Protein AF-A0A7S0J5H9-F1 (afdb_monomer_lite)

Radius of gyration: 13.8 Å; chains: 1; bounding box: 32×31×34 Å

Foldseek 3Di:
DVVQQVVQLCLLQQPCVVDDGRPQVVQVPDDWDWDDDPNWIFTDGPQWTWFWWFADPDDGDTFIKIWHDDQAQWIWIHGNVLSDIDIDHDGNVDPPPVVVQVVVQVVQCVSHPGTDDGINHD

Sequence (122 aa):
ARALARFYAAVGSADGRLGVGSVSEHVGQRQTTRGVLHEQTADWSVGLQVGTIKERGGRARTMAALGHRGAGGIVGFTVPAANLSVAITGSRLSSKVVVARRLLELVLTSFDDGMHLPEGIL

Organism: NCBI:txid127549

pLDDT: mean 78.53, std 9.56, range [53.28, 91.19]

InterPro domains:
  IPR012338 Beta-lactamase/transpeptidase-like [G3DSA:3.40.710.10] (1-111)

Structure (mmCIF, N/CA/C/O backbone):
data_AF-A0A7S0J5H9-F1
#
_entry.id   AF-A0A7S0J5H9-F1
#
loop_
_atom_site.group_PDB
_atom_site.id
_atom_site.type_symbol
_atom_site.label_atom_id
_atom_site.label_alt_id
_atom_site.label_comp_id
_atom_site.label_asym_id
_atom_site.label_entity_id
_atom_site.label_seq_id
_atom_site.pdbx_PDB_ins_code
_atom_site.Cartn_x
_atom_site.Cartn_y
_atom_site.Cartn_z
_atom_site.occupancy
_atom_site.B_iso_or_equiv
_atom_site.auth_seq_id
_atom_site.auth_comp_id
_atom_site.auth_asym_id
_atom_site.auth_atom_id
_atom_site.pdbx_PDB_model_num
ATOM 1 N N . ALA A 1 1 ? 1.722 -7.821 -12.706 1.00 67.75 1 ALA A N 1
ATOM 2 C CA . ALA A 1 1 ? 0.422 -7.142 -12.508 1.00 67.75 1 ALA A CA 1
ATOM 3 C C . ALA A 1 1 ? -0.588 -8.021 -11.770 1.00 67.75 1 ALA A C 1
ATOM 5 O O . ALA A 1 1 ? -0.822 -7.780 -10.596 1.00 67.75 1 ALA A O 1
ATOM 6 N N . ARG A 1 2 ? -1.133 -9.081 -12.392 1.00 78.75 2 ARG A N 1
ATOM 7 C CA . ARG A 1 2 ? -2.209 -9.904 -11.795 1.00 78.75 2 ARG A CA 1
ATOM 8 C C . ARG A 1 2 ? -1.851 -10.552 -10.446 1.00 78.75 2 ARG A C 1
ATOM 10 O O . ARG A 1 2 ? -2.665 -10.509 -9.534 1.00 78.75 2 ARG A O 1
ATOM 17 N N . ALA A 1 3 ? -0.650 -11.121 -10.307 1.00 82.69 3 ALA A N 1
ATOM 18 C CA . ALA A 1 3 ? -0.204 -11.717 -9.040 1.00 82.69 3 ALA A CA 1
ATOM 19 C C . ALA A 1 3 ? -0.120 -10.681 -7.908 1.00 82.69 3 ALA A C 1
ATOM 21 O O . ALA A 1 3 ? -0.569 -10.941 -6.799 1.00 82.69 3 ALA A O 1
ATOM 22 N N . LEU A 1 4 ? 0.370 -9.479 -8.220 1.00 81.81 4 LEU A N 1
ATOM 23 C CA . LEU A 1 4 ? 0.456 -8.391 -7.256 1.00 81.81 4 LEU A CA 1
ATOM 24 C C . LEU A 1 4 ? -0.921 -7.909 -6.801 1.00 81.81 4 LEU A C 1
ATOM 26 O O . LEU A 1 4 ? -1.153 -7.768 -5.607 1.00 81.81 4 LEU A O 1
ATOM 30 N N . ALA A 1 5 ? -1.824 -7.658 -7.750 1.00 81.25 5 ALA A N 1
ATOM 31 C CA . ALA A 1 5 ? -3.177 -7.222 -7.430 1.00 81.25 5 ALA A CA 1
ATOM 32 C C . ALA A 1 5 ? -3.885 -8.248 -6.533 1.00 81.25 5 ALA A C 1
ATOM 34 O O . ALA A 1 5 ? -4.519 -7.871 -5.557 1.00 81.25 5 ALA A O 1
ATOM 35 N N . ARG A 1 6 ? -3.706 -9.548 -6.814 1.00 83.88 6 ARG A N 1
ATOM 36 C CA . ARG A 1 6 ? -4.221 -10.635 -5.968 1.00 83.88 6 ARG A CA 1
ATOM 37 C C . ARG A 1 6 ? -3.605 -10.641 -4.574 1.00 83.88 6 ARG A C 1
ATOM 39 O O . ARG A 1 6 ? -4.339 -10.817 -3.614 1.00 83.88 6 ARG A O 1
ATOM 46 N N . PHE A 1 7 ? -2.292 -10.447 -4.470 1.00 84.31 7 PHE A N 1
ATOM 47 C CA . PHE A 1 7 ? -1.616 -10.368 -3.178 1.00 84.31 7 PHE A CA 1
ATOM 48 C C . PHE A 1 7 ? -2.175 -9.214 -2.337 1.00 84.31 7 PHE A C 1
ATOM 50 O O . PHE A 1 7 ? -2.625 -9.445 -1.223 1.00 84.31 7 PHE A O 1
ATOM 57 N N . TYR A 1 8 ? -2.236 -7.998 -2.887 1.00 82.94 8 TYR A N 1
ATOM 58 C CA . TYR A 1 8 ? -2.740 -6.838 -2.148 1.00 82.94 8 TYR A CA 1
ATOM 59 C C . TYR A 1 8 ? -4.228 -6.934 -1.822 1.00 82.94 8 TYR A C 1
ATOM 61 O O . TYR A 1 8 ? -4.600 -6.610 -0.701 1.00 82.94 8 TYR A O 1
ATOM 69 N N . ALA A 1 9 ? -5.055 -7.443 -2.740 1.00 81.06 9 ALA A N 1
ATOM 70 C CA . ALA A 1 9 ? -6.461 -7.720 -2.458 1.00 81.06 9 ALA A CA 1
ATOM 71 C C . ALA A 1 9 ? -6.623 -8.713 -1.297 1.00 81.06 9 ALA A C 1
ATOM 73 O O . ALA A 1 9 ? -7.430 -8.473 -0.408 1.00 81.06 9 ALA A O 1
ATOM 74 N N . ALA A 1 10 ? -5.823 -9.782 -1.271 1.00 80.69 10 ALA A N 1
ATOM 75 C CA . ALA A 1 10 ? -5.855 -10.764 -0.194 1.00 80.69 10 ALA A CA 1
ATOM 76 C C . ALA A 1 10 ? -5.389 -10.172 1.151 1.00 80.69 10 ALA A C 1
ATOM 78 O O . ALA A 1 10 ? -5.962 -10.492 2.191 1.00 80.69 10 ALA A O 1
ATOM 79 N N . VAL A 1 11 ? -4.385 -9.281 1.146 1.00 80.31 11 VAL A N 1
ATOM 80 C CA . VAL A 1 11 ? -3.937 -8.579 2.362 1.00 80.31 11 VAL A CA 1
ATOM 81 C C . VAL A 1 11 ? -5.028 -7.636 2.874 1.00 80.31 11 VAL A C 1
ATOM 83 O O . VAL A 1 11 ? -5.324 -7.650 4.066 1.00 80.31 11 VAL A O 1
ATOM 86 N N . GLY A 1 12 ? -5.643 -6.843 1.992 1.00 77.56 12 GLY A N 1
ATOM 87 C CA . GLY A 1 12 ? -6.699 -5.902 2.368 1.00 77.56 12 GLY A CA 1
ATOM 88 C C . GLY A 1 12 ? -7.982 -6.575 2.842 1.00 77.56 12 GLY A C 1
ATOM 89 O O . GLY A 1 12 ? -8.622 -6.059 3.748 1.00 77.56 12 GLY A O 1
ATOM 90 N N . SER A 1 13 ? -8.329 -7.739 2.286 1.00 76.31 13 SER A N 1
ATOM 91 C CA . SER A 1 13 ? -9.513 -8.505 2.690 1.00 76.31 13 SER A CA 1
ATOM 92 C C . SER A 1 13 ? -9.283 -9.424 3.893 1.00 76.31 13 SER A C 1
ATOM 94 O O . SER A 1 13 ? -10.175 -10.206 4.217 1.00 76.31 13 SER A O 1
ATOM 96 N N . ALA A 1 14 ? -8.087 -9.405 4.498 1.00 71.69 14 ALA A N 1
ATOM 97 C CA . ALA A 1 14 ? -7.670 -10.363 5.525 1.00 71.69 14 ALA A CA 1
ATOM 98 C C . ALA A 1 14 ? -7.932 -11.833 5.118 1.00 71.69 14 ALA A C 1
ATOM 100 O O . ALA A 1 14 ? -8.400 -12.643 5.917 1.00 71.69 14 ALA A O 1
ATOM 101 N N . ASP A 1 15 ? -7.662 -12.175 3.853 1.00 66.94 15 ASP A N 1
ATOM 102 C CA . ASP A 1 15 ? -7.928 -13.509 3.307 1.00 66.94 15 ASP A CA 1
ATOM 103 C C . ASP A 1 15 ? -7.114 -14.581 4.050 1.00 66.94 15 ASP A C 1
ATOM 105 O O . ASP A 1 15 ? -5.880 -14.560 4.042 1.00 66.94 15 ASP A O 1
ATOM 109 N N . GLY A 1 16 ? -7.803 -15.561 4.643 1.00 59.88 16 GLY A N 1
ATOM 110 C CA . GLY A 1 16 ? -7.184 -16.656 5.398 1.00 59.88 16 GLY A CA 1
ATOM 111 C C . GLY A 1 16 ? -6.258 -17.558 4.572 1.00 59.88 16 GLY A C 1
ATOM 112 O O . GLY A 1 16 ? -5.478 -18.323 5.135 1.00 59.88 16 GLY A O 1
ATOM 113 N N . ARG A 1 17 ? -6.274 -17.461 3.233 1.00 66.94 17 ARG A N 1
ATOM 114 C CA . ARG A 1 17 ? -5.304 -18.146 2.357 1.00 66.94 17 ARG A CA 1
ATOM 115 C C . ARG A 1 17 ? -3.882 -17.603 2.486 1.00 66.94 17 ARG A C 1
ATOM 117 O O . ARG A 1 17 ? -2.949 -18.270 2.046 1.00 66.94 17 ARG A O 1
ATOM 124 N N . LEU A 1 18 ? -3.702 -16.414 3.062 1.00 63.06 18 LEU A N 1
ATOM 125 C CA . LEU A 1 18 ? -2.380 -15.855 3.353 1.00 63.06 18 LEU A CA 1
ATOM 126 C C . LEU A 1 18 ? -1.756 -16.413 4.644 1.00 63.06 18 LEU A C 1
ATOM 128 O O . LEU A 1 18 ? -0.600 -16.103 4.930 1.00 63.06 18 LEU A O 1
ATOM 132 N N . GLY A 1 19 ? -2.480 -17.256 5.386 1.00 59.38 19 GLY A N 1
ATOM 133 C CA . GLY A 1 19 ? -2.028 -17.883 6.626 1.00 59.38 19 GLY A CA 1
ATOM 134 C C . GLY A 1 19 ? -2.978 -17.628 7.796 1.00 59.38 19 GLY A C 1
ATOM 135 O O . GLY A 1 19 ? -4.004 -16.965 7.664 1.00 59.38 19 GLY A O 1
ATOM 136 N N . VAL A 1 20 ? -2.629 -18.184 8.959 1.00 54.34 20 VAL A N 1
ATOM 137 C CA . VAL A 1 20 ? -3.350 -17.937 10.215 1.00 54.34 20 VAL A CA 1
ATOM 138 C C . VAL A 1 20 ? -2.956 -16.551 10.739 1.00 54.34 20 VAL A C 1
ATOM 140 O O . VAL A 1 20 ? -1.778 -16.306 10.993 1.00 54.34 20 VAL A O 1
ATOM 143 N N . GLY A 1 21 ? -3.938 -15.659 10.898 1.00 58.09 21 GLY A N 1
ATOM 144 C CA . GLY A 1 21 ? -3.728 -14.243 11.227 1.00 58.09 21 GLY A CA 1
ATOM 145 C C . GLY A 1 21 ? -3.596 -13.366 9.977 1.00 58.09 21 GLY A C 1
ATOM 146 O O . GLY A 1 21 ? -3.112 -13.809 8.935 1.00 58.09 21 GLY A O 1
ATOM 147 N N . SER A 1 22 ? -4.055 -12.112 10.044 1.00 70.56 22 SER A N 1
ATOM 148 C CA . SER A 1 22 ? -3.939 -11.216 8.883 1.00 70.56 22 SER A CA 1
ATOM 149 C C . SER A 1 22 ? -2.471 -10.828 8.663 1.00 70.56 22 SER A C 1
ATOM 151 O O . SER A 1 22 ? -1.747 -10.564 9.623 1.00 70.56 22 SER A O 1
ATOM 153 N N . VAL A 1 23 ? -2.008 -10.742 7.407 1.00 72.94 23 VAL A N 1
ATOM 154 C CA . VAL A 1 23 ? -0.641 -10.262 7.094 1.00 72.94 23 VAL A CA 1
ATOM 155 C C . VAL A 1 23 ? -0.367 -8.921 7.777 1.00 72.94 23 VAL A C 1
ATOM 157 O O . VAL A 1 23 ? 0.718 -8.699 8.299 1.00 72.94 23 VAL A O 1
ATOM 160 N N . SER A 1 24 ? -1.372 -8.053 7.845 1.00 70.69 24 SER A N 1
ATOM 161 C CA . SER A 1 24 ? -1.314 -6.786 8.566 1.00 70.69 24 SER A CA 1
ATOM 162 C C . SER A 1 24 ? -1.097 -6.903 10.065 1.00 70.69 24 SER A C 1
ATOM 164 O O . SER A 1 24 ? -0.322 -6.132 10.622 1.00 70.69 24 SER A O 1
ATOM 166 N N . GLU A 1 25 ? -1.735 -7.868 10.713 1.00 73.56 25 GLU A N 1
ATOM 167 C CA . GLU A 1 25 ? -1.536 -8.142 12.133 1.00 73.56 25 GLU A CA 1
ATOM 168 C C . GLU A 1 25 ? -0.127 -8.686 12.383 1.00 73.56 25 GLU A C 1
ATOM 170 O O . GLU A 1 25 ? 0.578 -8.195 13.259 1.00 73.56 25 GLU A O 1
ATOM 175 N N . HIS A 1 26 ? 0.339 -9.613 11.543 1.00 74.88 26 HIS A N 1
ATOM 176 C CA . HIS A 1 26 ? 1.678 -10.185 11.678 1.00 74.88 26 HIS A CA 1
ATOM 177 C C . HIS A 1 26 ? 2.791 -9.159 11.404 1.00 74.88 26 HIS A C 1
ATOM 179 O O . HIS A 1 26 ? 3.822 -9.152 12.075 1.00 74.88 26 HIS A O 1
ATOM 185 N N . VAL A 1 27 ? 2.585 -8.266 10.430 1.00 75.25 27 VAL A N 1
ATOM 186 C CA . VAL A 1 27 ? 3.502 -7.158 10.129 1.00 75.25 27 VAL A CA 1
ATOM 187 C C . VAL A 1 27 ? 3.500 -6.124 11.257 1.00 75.25 27 VAL A C 1
ATOM 189 O O . VAL A 1 27 ? 4.573 -5.638 11.610 1.00 75.25 27 VAL A O 1
ATOM 192 N N . GLY A 1 28 ? 2.334 -5.835 11.846 1.00 69.50 28 GLY A N 1
ATOM 193 C CA . GLY A 1 28 ? 2.183 -4.899 12.964 1.00 69.50 28 GLY A CA 1
ATOM 194 C C . GLY A 1 28 ? 2.720 -5.411 14.306 1.00 69.50 28 GLY A C 1
ATOM 195 O O . GLY A 1 28 ? 3.105 -4.605 15.146 1.00 69.50 28 GLY A O 1
ATOM 196 N N . GLN A 1 29 ? 2.779 -6.730 14.511 1.00 73.62 29 GLN A N 1
ATOM 197 C CA . GLN A 1 29 ? 3.347 -7.354 15.717 1.00 73.62 29 GLN A CA 1
ATOM 198 C C . GLN A 1 29 ? 4.876 -7.492 15.673 1.00 73.62 29 GLN A C 1
ATOM 200 O O . GLN A 1 29 ? 5.506 -7.731 16.704 1.00 73.62 29 GLN A O 1
ATOM 205 N N . ARG A 1 30 ? 5.492 -7.378 14.492 1.00 75.12 30 ARG A N 1
ATOM 206 C CA . ARG A 1 30 ? 6.945 -7.498 14.336 1.00 75.12 30 ARG A CA 1
ATOM 207 C C . ARG A 1 30 ? 7.643 -6.161 14.525 1.00 75.12 30 ARG A C 1
ATOM 209 O O . ARG A 1 30 ? 7.117 -5.102 14.201 1.00 75.12 30 ARG A O 1
ATOM 216 N N . GLN A 1 31 ? 8.878 -6.238 15.010 1.00 78.38 31 GLN A N 1
ATOM 217 C CA . GLN A 1 31 ? 9.736 -5.077 15.179 1.00 78.38 31 GLN A CA 1
ATOM 218 C C . GLN A 1 31 ? 10.001 -4.431 13.812 1.00 78.38 31 GLN A C 1
ATOM 220 O O . GLN A 1 31 ? 10.517 -5.074 12.894 1.00 78.38 31 GLN A O 1
ATOM 225 N N . THR A 1 32 ? 9.624 -3.164 13.668 1.00 85.19 32 THR A N 1
ATOM 226 C CA . THR A 1 32 ? 9.917 -2.391 12.464 1.00 85.19 32 THR A CA 1
ATOM 227 C C . THR A 1 32 ? 11.378 -1.967 12.466 1.00 85.19 32 THR A C 1
ATOM 229 O O . THR A 1 32 ? 11.891 -1.472 13.470 1.00 85.19 32 THR A O 1
ATOM 232 N N . THR A 1 33 ? 12.046 -2.127 11.329 1.00 87.81 33 THR A N 1
ATOM 233 C CA . THR A 1 33 ? 13.391 -1.598 11.103 1.00 87.81 33 THR A CA 1
ATOM 234 C C . THR A 1 33 ? 13.278 -0.269 10.376 1.00 87.81 33 THR A C 1
ATOM 236 O O . THR A 1 33 ? 12.677 -0.197 9.305 1.00 87.81 33 THR A O 1
ATOM 239 N N . ARG A 1 34 ? 13.865 0.781 10.943 1.00 89.25 34 ARG A N 1
ATOM 240 C CA . ARG A 1 34 ? 13.906 2.097 10.311 1.00 89.25 34 ARG A CA 1
ATOM 241 C C . ARG A 1 34 ? 15.023 2.152 9.274 1.00 89.25 34 ARG A C 1
ATOM 243 O O . ARG A 1 34 ? 16.157 1.780 9.562 1.00 89.25 34 ARG A O 1
ATOM 250 N N . GLY A 1 35 ? 14.702 2.631 8.080 1.00 86.38 35 GLY A N 1
ATOM 251 C CA . GLY A 1 35 ? 15.636 2.822 6.976 1.00 86.38 35 GLY A CA 1
ATOM 252 C C . GLY A 1 35 ? 15.334 4.096 6.194 1.00 86.38 35 GLY A C 1
ATOM 253 O O . GLY A 1 35 ? 14.526 4.924 6.615 1.00 86.38 35 GLY A O 1
ATOM 254 N N . VAL A 1 36 ? 15.985 4.243 5.041 1.00 82.56 36 VAL A N 1
ATOM 255 C CA . VAL A 1 36 ? 15.795 5.387 4.141 1.00 82.56 36 VAL A CA 1
ATOM 256 C C . VAL A 1 36 ? 15.285 4.903 2.791 1.00 82.56 36 VAL A C 1
ATOM 258 O O . VAL A 1 36 ? 15.798 3.934 2.229 1.00 82.56 36 VAL A O 1
ATOM 261 N N . LEU A 1 37 ? 14.286 5.599 2.260 1.00 78.50 37 LEU A N 1
ATOM 262 C CA . LEU A 1 37 ? 13.740 5.411 0.925 1.00 78.50 37 LEU A CA 1
ATOM 263 C C . LEU A 1 37 ? 13.574 6.788 0.272 1.00 78.50 37 LEU A C 1
ATOM 265 O O . LEU A 1 37 ? 12.796 7.597 0.761 1.00 78.50 37 LEU A O 1
ATOM 269 N N . HIS A 1 38 ? 14.305 7.058 -0.818 1.00 73.00 38 HIS A N 1
ATOM 270 C CA . HIS A 1 38 ? 14.287 8.361 -1.522 1.00 73.00 38 HIS A CA 1
ATOM 271 C C . HIS A 1 38 ? 14.428 9.558 -0.580 1.00 73.00 38 HIS A C 1
ATOM 273 O O . HIS A 1 38 ? 13.598 10.459 -0.592 1.00 73.00 38 HIS A O 1
ATOM 279 N N . GLU A 1 39 ? 15.466 9.533 0.261 1.00 78.25 39 GLU A N 1
ATOM 280 C CA . GLU A 1 39 ? 15.783 10.606 1.222 1.00 78.25 39 GLU A CA 1
ATOM 281 C C . GLU A 1 39 ? 14.735 10.798 2.336 1.00 78.25 39 GLU A C 1
ATOM 283 O O . GLU A 1 39 ? 14.898 11.659 3.197 1.00 78.25 39 GLU A O 1
ATOM 288 N N . GLN A 1 40 ? 13.697 9.957 2.384 1.00 79.19 40 GLN A N 1
ATOM 289 C CA . GLN A 1 40 ? 12.709 9.926 3.457 1.00 79.19 40 GLN A CA 1
ATOM 290 C C . GLN A 1 40 ? 12.964 8.758 4.403 1.00 79.19 40 GLN A C 1
ATOM 292 O O . GLN A 1 40 ? 13.424 7.687 4.001 1.00 79.19 40 GLN A O 1
ATOM 297 N N . THR A 1 41 ? 12.625 8.956 5.673 1.00 85.25 41 THR A N 1
ATOM 298 C CA . THR A 1 41 ? 12.628 7.865 6.649 1.00 85.25 41 THR A CA 1
ATOM 299 C C . THR A 1 41 ? 11.466 6.928 6.346 1.00 85.25 41 THR A C 1
ATOM 301 O O . THR A 1 41 ? 10.341 7.386 6.178 1.00 85.25 41 THR A O 1
ATOM 304 N N . ALA A 1 42 ? 11.732 5.627 6.295 1.00 87.38 42 ALA A N 1
ATOM 305 C CA . ALA A 1 42 ? 10.730 4.595 6.077 1.00 87.38 42 ALA A CA 1
ATOM 306 C C . ALA A 1 42 ? 10.887 3.492 7.124 1.00 87.38 42 ALA A C 1
ATOM 308 O O . ALA A 1 42 ? 12.001 3.022 7.369 1.00 87.38 42 ALA A O 1
ATOM 309 N N . ASP A 1 43 ? 9.779 3.061 7.716 1.00 90.06 43 ASP A N 1
ATOM 310 C CA . ASP A 1 43 ? 9.760 1.919 8.622 1.00 90.06 43 ASP A CA 1
ATOM 311 C C . ASP A 1 43 ? 9.412 0.652 7.825 1.00 90.06 43 ASP A C 1
ATOM 313 O O . ASP A 1 43 ? 8.499 0.642 6.998 1.00 90.06 43 ASP A O 1
ATOM 317 N N . TRP A 1 44 ? 10.167 -0.424 8.042 1.00 88.81 44 TRP A N 1
ATOM 318 C CA . TRP A 1 44 ? 10.064 -1.668 7.279 1.00 88.81 44 TRP A CA 1
ATOM 319 C C . TRP A 1 44 ? 9.792 -2.864 8.180 1.00 88.81 44 TRP A C 1
ATOM 321 O O . TRP A 1 44 ? 10.378 -2.996 9.252 1.00 88.81 44 TRP A O 1
ATOM 331 N N . SER A 1 45 ? 8.961 -3.791 7.715 1.00 88.56 45 SER A N 1
ATOM 332 C CA . SER A 1 45 ? 8.735 -5.083 8.364 1.00 88.56 45 SER A CA 1
ATOM 333 C C . SER A 1 45 ? 8.430 -6.139 7.303 1.00 88.56 45 SER A C 1
ATOM 335 O O . SER A 1 45 ? 7.603 -5.935 6.419 1.00 88.56 45 SER A O 1
ATOM 337 N N . VAL A 1 46 ? 9.158 -7.262 7.346 1.00 84.81 46 VAL A N 1
ATOM 338 C CA . VAL A 1 46 ? 9.023 -8.395 6.402 1.00 84.81 46 VAL A CA 1
ATOM 339 C C . VAL A 1 46 ? 9.069 -7.963 4.920 1.00 84.81 46 VAL A C 1
ATOM 341 O O . VAL A 1 46 ? 8.321 -8.455 4.081 1.00 84.81 46 VAL A O 1
ATOM 344 N N . GLY A 1 47 ? 9.946 -7.011 4.584 1.00 83.62 47 GLY A N 1
ATOM 345 C CA . GLY A 1 47 ? 10.104 -6.511 3.210 1.00 83.62 47 GLY A CA 1
ATOM 346 C C . GLY A 1 47 ? 8.991 -5.572 2.723 1.00 83.62 47 GLY A C 1
ATOM 347 O O . GLY A 1 47 ? 8.995 -5.189 1.554 1.00 83.62 47 GLY A O 1
ATOM 348 N N . LEU A 1 48 ? 8.065 -5.180 3.601 1.00 88.12 48 LEU A N 1
ATOM 349 C CA . LEU A 1 48 ? 7.031 -4.183 3.340 1.00 88.12 48 LEU A CA 1
ATOM 350 C C . LEU A 1 48 ? 7.344 -2.882 4.079 1.00 88.12 48 LEU A C 1
ATOM 352 O O . LEU A 1 48 ? 7.868 -2.902 5.192 1.00 88.12 48 LEU A O 1
ATOM 356 N N . GLN A 1 49 ? 6.987 -1.764 3.458 1.00 90.56 49 GLN A N 1
ATOM 357 C CA . GLN A 1 49 ? 6.930 -0.453 4.098 1.00 90.56 49 GLN A CA 1
ATOM 358 C C . GLN A 1 49 ? 5.705 -0.414 5.003 1.00 90.56 49 GLN A C 1
ATOM 360 O O . GLN A 1 49 ? 4.617 -0.832 4.595 1.00 90.56 49 GLN A O 1
ATOM 365 N N . VAL A 1 50 ? 5.877 0.109 6.207 1.00 90.00 50 VAL A N 1
ATOM 366 C CA . VAL A 1 50 ? 4.829 0.258 7.209 1.00 90.00 50 VAL A CA 1
ATOM 367 C C . VAL A 1 50 ? 4.658 1.741 7.488 1.00 90.00 50 VAL A C 1
ATOM 369 O O . VAL A 1 50 ? 5.622 2.452 7.755 1.00 90.00 50 VAL A O 1
ATOM 372 N N . GLY A 1 51 ? 3.420 2.209 7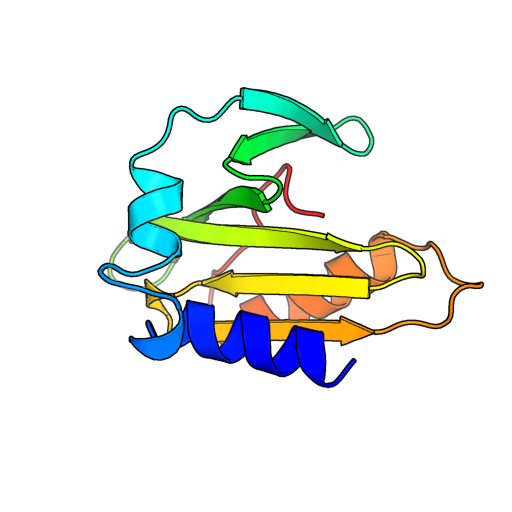.431 1.00 88.19 51 GLY A N 1
ATOM 373 C CA . GLY A 1 51 ? 3.069 3.577 7.780 1.00 88.19 51 GLY A CA 1
ATOM 374 C C . GLY A 1 51 ? 1.727 3.634 8.486 1.00 88.19 51 GLY A C 1
ATOM 375 O O . GLY A 1 51 ? 1.024 2.631 8.624 1.00 88.19 51 GLY A O 1
ATOM 376 N N . THR A 1 52 ? 1.366 4.828 8.941 1.00 85.62 52 THR A N 1
ATOM 377 C CA . THR A 1 52 ? 0.078 5.071 9.587 1.00 85.62 52 THR A CA 1
ATOM 378 C C . THR A 1 52 ? -0.683 6.159 8.849 1.00 85.62 52 THR A C 1
ATOM 380 O O . THR A 1 52 ? -0.155 7.242 8.609 1.00 85.62 52 THR A O 1
ATOM 383 N N . ILE A 1 53 ? -1.926 5.863 8.478 1.00 84.50 53 ILE A N 1
ATOM 384 C CA . ILE A 1 53 ? -2.858 6.841 7.919 1.00 84.50 53 ILE A CA 1
ATOM 385 C C . ILE A 1 53 ? -3.755 7.331 9.038 1.00 84.50 53 ILE A C 1
ATOM 387 O O . ILE A 1 53 ? -4.280 6.540 9.822 1.00 84.50 53 ILE A O 1
ATOM 391 N N . LYS A 1 54 ? -3.911 8.649 9.107 1.00 79.38 54 LYS A N 1
ATOM 392 C CA . LYS A 1 54 ? -4.876 9.302 9.983 1.00 79.38 54 LYS A CA 1
ATOM 393 C C . LYS A 1 54 ? -6.073 9.688 9.133 1.00 79.38 54 LYS A C 1
ATOM 395 O O . LYS A 1 54 ? -5.916 10.429 8.171 1.00 79.38 54 LYS A O 1
ATOM 400 N N . GLU A 1 55 ? -7.237 9.169 9.483 1.00 74.75 55 GLU A N 1
ATOM 401 C CA . GLU A 1 55 ? -8.512 9.589 8.907 1.00 74.75 55 GLU A CA 1
ATOM 402 C C . GLU A 1 55 ? -8.940 10.914 9.549 1.00 74.75 55 GLU A C 1
ATOM 404 O O . GLU A 1 55 ? -8.883 11.063 10.777 1.00 74.75 55 GLU A O 1
ATOM 409 N N . ARG A 1 56 ? -9.344 11.892 8.731 1.00 63.50 56 ARG A N 1
ATOM 410 C CA . ARG A 1 56 ? -9.779 13.213 9.199 1.00 63.50 56 ARG A CA 1
ATOM 411 C C . ARG A 1 56 ? -11.274 13.427 8.944 1.00 63.50 56 ARG A C 1
ATOM 413 O O . ARG A 1 56 ? -11.666 14.429 8.368 1.00 63.50 56 ARG A O 1
ATOM 420 N N . GLY A 1 57 ? -12.103 12.526 9.471 1.00 59.16 57 GLY A N 1
ATOM 421 C CA . GLY A 1 57 ? -13.562 12.651 9.468 1.00 59.16 57 GLY A CA 1
ATOM 422 C C . GLY A 1 57 ? -14.190 11.922 10.658 1.00 59.16 57 GLY A C 1
ATOM 423 O O . GLY A 1 57 ? -14.012 10.724 10.813 1.00 59.16 57 GLY A O 1
ATOM 424 N N . GLY A 1 58 ? -14.892 12.646 11.541 1.00 53.28 58 GLY A N 1
ATOM 425 C CA . GLY A 1 58 ? -15.767 12.115 12.609 1.00 53.28 58 GLY A CA 1
ATOM 426 C C . GLY A 1 58 ? -15.121 11.338 13.774 1.00 53.28 58 GLY A C 1
ATOM 427 O O . GLY A 1 58 ? -15.525 11.511 14.923 1.00 53.28 58 GLY A O 1
ATOM 428 N N . ARG A 1 59 ? -14.104 10.511 13.526 1.00 56.72 59 ARG A N 1
ATOM 429 C CA . ARG A 1 59 ? -13.286 9.813 14.523 1.00 56.72 59 ARG A CA 1
ATOM 430 C C . ARG A 1 59 ? -11.850 9.799 14.019 1.00 56.72 59 ARG A C 1
ATOM 432 O O . ARG A 1 59 ? -11.566 9.200 12.994 1.00 56.72 59 ARG A O 1
ATOM 439 N N . ALA A 1 60 ? -10.937 10.441 14.745 1.00 62.47 60 ALA A N 1
ATOM 440 C CA . ALA A 1 60 ? -9.512 10.361 14.444 1.00 62.47 60 ALA A CA 1
ATOM 441 C C . ALA A 1 60 ? -9.038 8.910 14.625 1.00 62.47 60 ALA A C 1
ATOM 443 O O . ALA A 1 60 ? -8.712 8.486 15.736 1.00 62.47 60 ALA A O 1
ATOM 444 N N . ARG A 1 61 ? -9.056 8.127 13.545 1.00 71.38 61 ARG A N 1
ATOM 445 C CA . ARG A 1 61 ? -8.603 6.740 13.539 1.00 71.38 61 ARG A CA 1
ATOM 446 C C . ARG A 1 61 ? -7.224 6.674 12.906 1.00 71.38 61 ARG A C 1
ATOM 448 O O . ARG A 1 61 ? -7.012 7.137 11.787 1.00 71.38 61 ARG A O 1
ATOM 455 N N . THR A 1 62 ? -6.289 6.073 13.633 1.00 78.44 62 THR A N 1
ATOM 456 C CA . THR A 1 62 ? -4.986 5.688 13.092 1.00 78.44 62 THR A CA 1
ATOM 457 C C . THR A 1 62 ? -5.113 4.288 12.509 1.00 78.44 62 THR A C 1
ATOM 459 O O . THR A 1 62 ? -5.485 3.349 13.214 1.00 78.44 62 THR A O 1
ATOM 462 N N . MET A 1 63 ? -4.819 4.144 11.223 1.00 84.62 63 MET A N 1
ATOM 463 C CA . MET A 1 63 ? -4.875 2.877 10.500 1.00 84.62 63 MET A CA 1
ATOM 464 C C . MET A 1 63 ? -3.488 2.501 9.998 1.00 84.62 63 MET A C 1
ATOM 466 O O . MET A 1 63 ? -2.757 3.349 9.489 1.00 84.62 63 MET A O 1
ATOM 470 N N . ALA A 1 64 ? -3.131 1.224 10.115 1.00 85.38 64 ALA A N 1
ATOM 471 C CA . ALA A 1 64 ? -1.915 0.713 9.503 1.00 85.38 64 ALA A CA 1
ATOM 472 C C . ALA A 1 64 ? -2.055 0.719 7.974 1.00 85.38 64 ALA A C 1
ATOM 474 O O . ALA A 1 64 ? -3.074 0.287 7.428 1.00 85.38 64 ALA A O 1
ATOM 475 N N . ALA A 1 65 ? -1.011 1.181 7.301 1.00 88.62 65 ALA A N 1
ATOM 476 C CA . ALA A 1 65 ? -0.871 1.137 5.859 1.00 88.62 65 ALA A CA 1
ATOM 477 C C . ALA A 1 65 ? 0.384 0.343 5.501 1.00 88.62 65 ALA A C 1
ATOM 479 O O . ALA A 1 65 ? 1.441 0.533 6.104 1.00 88.62 65 ALA A O 1
ATOM 480 N N . LEU A 1 66 ? 0.252 -0.545 4.518 1.00 90.56 66 LEU A N 1
ATOM 481 C CA . LEU A 1 66 ? 1.344 -1.379 4.033 1.00 90.56 66 LEU A CA 1
ATOM 482 C C . LEU A 1 66 ? 1.638 -1.058 2.577 1.00 90.56 66 LEU A C 1
ATOM 484 O O . LEU A 1 66 ? 0.735 -1.056 1.741 1.00 90.56 66 LEU A O 1
ATOM 488 N N . GLY A 1 67 ? 2.910 -0.838 2.273 1.00 90.50 67 GLY A N 1
ATOM 489 C CA . GLY A 1 67 ? 3.400 -0.531 0.938 1.00 90.50 67 GLY A CA 1
ATOM 490 C C . GLY A 1 67 ? 4.497 -1.490 0.502 1.00 90.50 67 GLY A C 1
ATOM 491 O O . GLY A 1 67 ? 5.224 -2.054 1.314 1.00 90.50 67 GLY A O 1
ATOM 492 N N . HIS A 1 68 ? 4.632 -1.682 -0.801 1.00 88.62 68 HIS A N 1
ATOM 493 C CA . HIS A 1 68 ? 5.875 -2.168 -1.376 1.00 88.62 68 HIS A CA 1
ATOM 494 C C . HIS A 1 68 ? 6.095 -1.490 -2.719 1.00 88.62 68 HIS A C 1
ATOM 496 O O . HIS A 1 68 ? 5.157 -1.184 -3.468 1.00 88.62 68 HIS A O 1
ATOM 502 N N . ARG A 1 69 ? 7.372 -1.348 -3.052 1.00 81.06 69 ARG A N 1
ATOM 503 C CA . ARG A 1 69 ? 7.805 -0.987 -4.387 1.00 81.06 69 ARG A CA 1
ATOM 504 C C . ARG A 1 69 ? 8.627 -2.121 -4.976 1.00 81.06 69 ARG A C 1
ATOM 506 O O . ARG A 1 69 ? 9.680 -2.474 -4.457 1.00 81.06 69 ARG A O 1
ATOM 513 N N . GLY A 1 70 ? 8.139 -2.667 -6.078 1.00 74.56 70 GLY A N 1
ATOM 514 C CA . GLY A 1 70 ? 8.823 -3.683 -6.859 1.00 74.56 70 GLY A CA 1
ATOM 515 C C . GLY A 1 70 ? 9.667 -3.084 -7.983 1.00 74.56 70 GLY A C 1
ATOM 516 O O . GLY A 1 70 ? 9.495 -1.935 -8.405 1.00 74.56 70 GLY A O 1
ATOM 517 N N . ALA A 1 71 ? 10.567 -3.905 -8.521 1.00 70.56 71 ALA A N 1
ATOM 518 C CA . ALA A 1 71 ? 11.313 -3.568 -9.725 1.00 70.56 71 ALA A CA 1
ATOM 519 C C . ALA A 1 71 ? 10.365 -3.304 -10.913 1.00 70.56 71 ALA A C 1
ATOM 521 O O . ALA A 1 71 ? 9.350 -3.980 -11.087 1.00 70.56 71 ALA A O 1
ATOM 522 N N . GLY A 1 72 ? 10.721 -2.337 -11.763 1.00 68.81 72 GLY A N 1
ATOM 523 C CA . GLY A 1 72 ? 9.997 -2.074 -13.010 1.00 68.81 72 GLY A CA 1
ATOM 524 C C . GLY A 1 72 ? 8.734 -1.218 -12.888 1.00 68.81 72 GLY A C 1
ATOM 525 O O . GLY A 1 72 ? 7.831 -1.391 -13.696 1.00 68.81 72 GLY A O 1
ATOM 526 N N . GLY A 1 73 ? 8.661 -0.314 -11.904 1.00 72.38 73 GLY A N 1
ATOM 527 C CA . GLY A 1 73 ? 7.535 0.626 -11.764 1.00 72.38 73 GLY A CA 1
ATOM 528 C C . GLY A 1 73 ? 6.290 -0.004 -11.139 1.00 72.38 73 GLY A C 1
ATOM 529 O O . GLY A 1 73 ? 5.170 0.452 -11.366 1.00 72.38 73 GLY A O 1
ATOM 530 N N . ILE A 1 74 ? 6.488 -1.085 -10.389 1.00 81.69 74 ILE A N 1
ATOM 531 C CA . ILE A 1 74 ? 5.432 -1.818 -9.712 1.00 81.69 74 ILE A CA 1
ATOM 532 C C . ILE A 1 74 ? 5.286 -1.270 -8.294 1.00 81.69 74 ILE A C 1
ATOM 534 O O . ILE A 1 74 ? 6.264 -1.173 -7.557 1.00 81.69 74 ILE A O 1
ATOM 538 N N . VAL A 1 75 ? 4.060 -0.942 -7.913 1.00 87.19 75 VAL A N 1
ATOM 539 C CA . VAL A 1 75 ? 3.718 -0.427 -6.592 1.00 87.19 75 VAL A CA 1
ATOM 540 C C . VAL A 1 75 ? 2.505 -1.175 -6.079 1.00 87.19 75 VAL A C 1
ATOM 542 O O . VAL A 1 75 ? 1.532 -1.370 -6.806 1.00 87.19 75 VAL A O 1
ATOM 545 N N . GLY A 1 76 ? 2.563 -1.605 -4.828 1.00 90.12 76 GLY A N 1
ATOM 546 C CA . GLY A 1 76 ? 1.412 -2.150 -4.131 1.00 90.12 76 GLY A CA 1
ATOM 547 C C . GLY A 1 76 ? 1.214 -1.429 -2.812 1.00 90.12 76 GLY A C 1
ATOM 548 O O . GLY A 1 76 ? 2.185 -1.097 -2.135 1.00 90.12 76 GLY A O 1
ATOM 549 N N . PHE A 1 77 ? -0.039 -1.186 -2.465 1.00 91.19 77 PHE A N 1
ATOM 550 C CA . PHE A 1 77 ? -0.422 -0.467 -1.267 1.00 91.19 77 PHE A CA 1
ATOM 551 C C . PHE A 1 77 ? -1.745 -1.001 -0.711 1.00 91.19 77 PHE A C 1
ATOM 553 O O . PHE A 1 77 ? -2.631 -1.380 -1.476 1.00 91.19 77 PHE A O 1
ATOM 560 N N . THR A 1 78 ? -1.907 -1.033 0.610 1.00 89.94 78 THR A N 1
ATOM 561 C CA . THR A 1 78 ? -3.180 -1.400 1.239 1.00 89.94 78 THR A CA 1
ATOM 562 C C . THR A 1 78 ? -3.368 -0.748 2.601 1.00 89.94 78 THR A C 1
ATOM 564 O O . THR A 1 78 ? -2.420 -0.614 3.373 1.00 89.94 78 THR A O 1
ATOM 567 N N . VAL A 1 79 ? -4.624 -0.417 2.905 1.00 87.81 79 VAL A N 1
ATOM 568 C CA . VAL A 1 79 ? -5.132 -0.019 4.224 1.00 87.81 79 VAL A CA 1
ATOM 569 C C . VAL A 1 79 ? -6.201 -1.041 4.617 1.00 87.81 79 VAL A C 1
ATOM 571 O O . VAL A 1 79 ? -7.370 -0.876 4.266 1.00 87.81 79 VAL A O 1
ATOM 574 N N . PRO A 1 80 ? -5.826 -2.136 5.296 1.00 84.12 80 PRO A N 1
ATOM 575 C CA . PRO A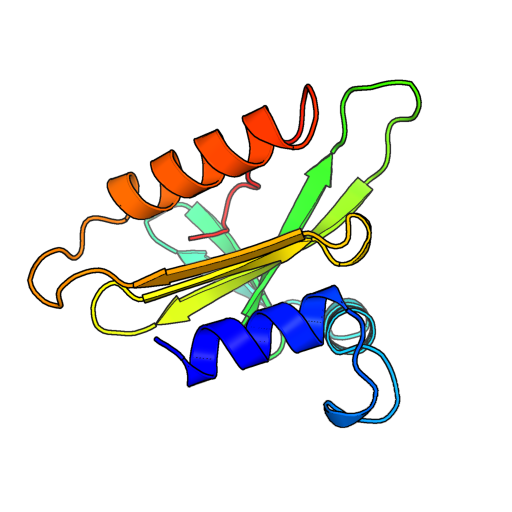 1 80 ? -6.748 -3.240 5.572 1.00 84.12 80 PRO A CA 1
ATOM 576 C C . PRO A 1 80 ? -7.963 -2.816 6.401 1.00 84.12 80 PRO A C 1
ATOM 578 O O . PRO A 1 80 ? -9.082 -3.207 6.104 1.00 84.12 80 PRO A O 1
ATOM 581 N N . ALA A 1 81 ? -7.772 -1.927 7.383 1.00 81.88 81 ALA A N 1
ATOM 582 C CA . ALA A 1 81 ? -8.865 -1.403 8.209 1.00 81.88 81 ALA A CA 1
ATOM 583 C C . ALA A 1 81 ? -9.928 -0.614 7.417 1.00 81.88 81 ALA A C 1
ATOM 585 O O . ALA A 1 81 ? -11.038 -0.440 7.917 1.00 81.88 81 ALA A O 1
ATOM 586 N N . ALA A 1 82 ? -9.584 -0.160 6.208 1.00 79.81 82 ALA A N 1
ATOM 587 C CA . ALA A 1 82 ? -10.466 0.535 5.278 1.00 79.81 82 ALA A CA 1
ATOM 588 C C . ALA A 1 82 ? -10.903 -0.356 4.097 1.00 79.81 82 ALA A C 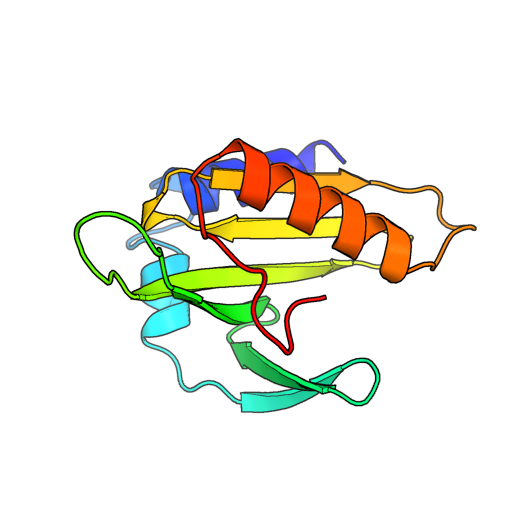1
ATOM 590 O O . ALA A 1 82 ? -11.550 0.133 3.180 1.00 79.81 82 ALA A O 1
ATOM 591 N N . ASN A 1 83 ? -10.538 -1.648 4.077 1.00 81.88 83 ASN A N 1
ATOM 592 C CA . ASN A 1 83 ? -10.734 -2.555 2.935 1.00 81.88 83 ASN A CA 1
ATOM 593 C C . ASN A 1 83 ? -10.223 -1.980 1.597 1.00 81.88 83 ASN A C 1
ATOM 595 O O . ASN A 1 83 ? -10.767 -2.268 0.530 1.00 81.88 83 ASN A O 1
ATOM 599 N N . LEU A 1 84 ? -9.170 -1.158 1.650 1.00 85.44 84 LEU A N 1
ATOM 600 C CA . LEU A 1 84 ? -8.604 -0.492 0.483 1.00 85.44 84 LEU A CA 1
ATOM 601 C C . LEU A 1 84 ? -7.303 -1.173 0.072 1.00 85.44 84 LEU A C 1
ATOM 603 O O . LEU A 1 84 ? -6.357 -1.248 0.858 1.00 85.44 84 LEU A O 1
ATOM 607 N N . SER A 1 85 ? -7.220 -1.590 -1.188 1.00 89.88 85 SER A N 1
ATOM 608 C CA . SER A 1 85 ? -6.004 -2.151 -1.776 1.00 89.88 85 SER A CA 1
ATOM 609 C C . SER A 1 85 ? -5.799 -1.632 -3.190 1.00 89.88 85 SER A C 1
ATOM 611 O O . SER A 1 85 ? -6.714 -1.629 -4.009 1.00 89.88 85 SER A O 1
ATOM 613 N N . VAL A 1 86 ? -4.571 -1.219 -3.489 1.00 89.19 86 VAL A N 1
ATOM 614 C CA . VAL A 1 86 ? -4.187 -0.616 -4.762 1.00 89.19 86 VAL A CA 1
ATOM 615 C C . VAL A 1 86 ? -2.933 -1.308 -5.276 1.00 89.19 86 VAL A C 1
ATOM 617 O O . VAL A 1 86 ? -1.944 -1.461 -4.562 1.00 89.19 86 VAL A O 1
ATOM 620 N N . ALA A 1 87 ? -2.957 -1.711 -6.542 1.00 89.62 87 ALA A N 1
ATOM 621 C CA . ALA A 1 87 ? -1.787 -2.209 -7.247 1.00 89.62 87 ALA A CA 1
ATOM 622 C C . ALA A 1 87 ? -1.606 -1.410 -8.537 1.00 89.62 87 ALA A C 1
ATOM 624 O O . ALA A 1 87 ? -2.466 -1.428 -9.415 1.00 89.62 87 ALA A O 1
ATOM 625 N N . ILE A 1 88 ? -0.472 -0.728 -8.655 1.00 86.19 88 ILE A N 1
ATOM 626 C CA . ILE A 1 88 ? -0.106 0.084 -9.811 1.00 86.19 88 ILE A CA 1
ATOM 627 C C . ILE A 1 88 ? 1.014 -0.642 -10.548 1.00 86.19 88 ILE A C 1
ATOM 629 O O . ILE A 1 88 ? 2.022 -1.038 -9.960 1.00 86.19 88 ILE A O 1
ATOM 633 N N . THR A 1 89 ? 0.851 -0.817 -11.856 1.00 83.44 89 THR A N 1
ATOM 634 C CA . THR A 1 89 ? 1.913 -1.341 -12.717 1.00 83.44 89 THR A CA 1
ATOM 635 C C . THR A 1 89 ? 2.226 -0.360 -13.827 1.00 83.44 89 THR A C 1
ATOM 637 O O . THR A 1 89 ? 1.391 -0.139 -14.701 1.00 83.44 89 THR A O 1
ATOM 640 N N . GLY A 1 90 ? 3.430 0.206 -13.794 1.00 76.06 90 GLY A N 1
ATOM 641 C CA . GLY A 1 90 ? 3.985 1.017 -14.873 1.00 76.06 90 GLY A CA 1
ATOM 642 C C . GLY A 1 90 ? 4.885 0.222 -15.822 1.00 76.06 90 GLY A C 1
ATOM 643 O O . GLY A 1 90 ? 5.246 -0.926 -15.565 1.00 76.06 90 GLY A O 1
ATOM 644 N N . SER A 1 91 ? 5.268 0.856 -16.932 1.00 71.25 91 SER A N 1
ATOM 645 C CA . SER A 1 91 ? 6.334 0.355 -17.806 1.00 71.25 91 SER A CA 1
ATOM 646 C C . SER A 1 91 ? 7.696 0.468 -17.112 1.00 71.25 91 SER A C 1
ATOM 648 O O . SER A 1 91 ? 7.974 1.470 -16.451 1.00 71.25 91 SER A O 1
ATOM 650 N N . ARG A 1 92 ? 8.580 -0.518 -17.333 1.00 62.47 92 ARG A N 1
ATOM 651 C CA . ARG A 1 92 ? 9.944 -0.584 -16.765 1.00 62.47 92 ARG A CA 1
ATOM 652 C C . ARG A 1 92 ? 10.802 0.655 -17.051 1.00 62.47 92 ARG A C 1
ATOM 654 O O . ARG A 1 92 ? 11.742 0.909 -16.307 1.00 62.47 92 ARG A O 1
ATOM 661 N N . LEU A 1 93 ? 10.475 1.411 -18.100 1.00 57.94 93 LEU A N 1
ATOM 662 C CA . LEU A 1 93 ? 11.197 2.617 -18.522 1.00 57.94 93 LEU A CA 1
ATOM 663 C C . LEU A 1 93 ? 10.789 3.878 -17.741 1.00 57.94 93 LEU A C 1
ATOM 665 O O . LEU A 1 93 ? 11.477 4.891 -17.813 1.00 57.94 93 LEU A O 1
ATOM 669 N N . SER A 1 94 ? 9.691 3.832 -16.980 1.00 58.28 94 SER A N 1
ATOM 670 C CA . SER A 1 94 ? 9.247 4.935 -16.128 1.00 58.28 94 SER A CA 1
ATOM 671 C C . SER A 1 94 ? 9.449 4.559 -14.663 1.00 58.28 94 SER A C 1
ATOM 673 O O . SER A 1 94 ? 8.592 3.967 -14.013 1.00 58.28 94 SER A O 1
ATOM 675 N N . SER A 1 95 ? 10.615 4.909 -14.126 1.00 56.56 95 SER A N 1
ATOM 676 C CA . SER A 1 95 ? 10.962 4.752 -12.708 1.00 56.56 95 SER A CA 1
ATOM 677 C C . SER A 1 95 ? 10.413 5.882 -11.824 1.00 56.56 95 SER A C 1
ATOM 679 O O . SER A 1 95 ? 10.775 5.972 -10.648 1.00 56.56 95 SER A O 1
ATOM 681 N N . LYS A 1 96 ? 9.550 6.752 -12.373 1.00 69.25 96 LYS A N 1
ATOM 682 C CA . LYS A 1 96 ? 9.078 7.976 -11.716 1.00 69.25 96 LYS A CA 1
ATOM 683 C C . LYS A 1 96 ? 8.124 7.653 -10.565 1.00 69.25 96 LYS A C 1
ATOM 685 O O . LYS A 1 96 ? 6.911 7.583 -10.749 1.00 69.25 96 LYS A O 1
ATOM 690 N N . VAL A 1 97 ? 8.695 7.536 -9.367 1.00 71.69 97 VAL A N 1
ATOM 691 C CA . VAL A 1 97 ? 8.001 7.397 -8.070 1.00 71.69 97 VAL A CA 1
ATOM 692 C C . VAL A 1 97 ? 6.854 8.385 -7.934 1.00 71.69 97 VAL A C 1
ATOM 694 O O . VAL A 1 97 ? 5.756 8.014 -7.536 1.00 71.69 97 VAL A O 1
ATOM 697 N N . VAL A 1 98 ? 7.094 9.624 -8.366 1.00 79.06 98 VAL A N 1
ATOM 698 C CA . VAL A 1 98 ? 6.136 10.730 -8.314 1.00 79.06 98 VAL A CA 1
ATOM 699 C C . VAL A 1 98 ? 4.795 10.373 -8.961 1.00 79.06 98 VAL A C 1
ATOM 701 O O . VAL A 1 98 ? 3.757 10.800 -8.471 1.00 79.06 98 VAL A O 1
ATOM 704 N N . VAL A 1 99 ? 4.782 9.575 -10.034 1.00 81.94 99 VAL A N 1
ATOM 705 C CA . VAL A 1 99 ? 3.530 9.205 -10.714 1.00 81.94 99 VAL A CA 1
ATOM 706 C C . VAL A 1 99 ? 2.729 8.213 -9.878 1.00 81.94 99 VAL A C 1
ATOM 708 O O . VAL A 1 99 ? 1.540 8.423 -9.663 1.00 81.94 99 VAL A O 1
ATOM 711 N N . ALA A 1 100 ? 3.375 7.156 -9.376 1.00 82.81 100 ALA A N 1
ATOM 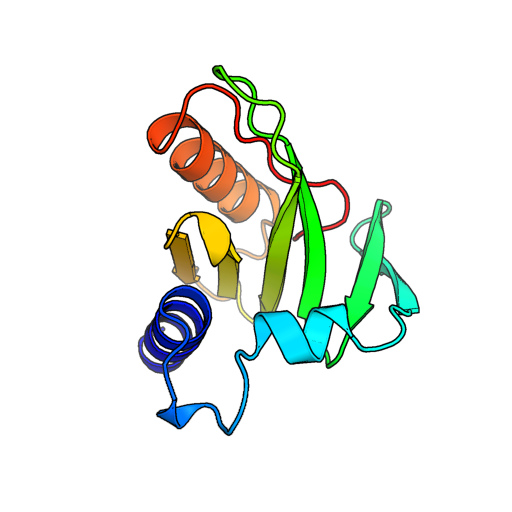712 C CA . ALA A 1 100 ? 2.706 6.170 -8.529 1.00 82.81 100 ALA A CA 1
ATOM 713 C C . ALA A 1 100 ? 2.214 6.802 -7.221 1.00 82.81 100 ALA A C 1
ATOM 715 O O . ALA A 1 100 ? 1.094 6.528 -6.798 1.00 82.81 100 ALA A O 1
ATOM 716 N N . ARG A 1 101 ? 3.016 7.703 -6.640 1.00 85.06 101 ARG A N 1
ATOM 717 C CA . ARG A 1 101 ? 2.647 8.474 -5.455 1.00 85.06 101 ARG A CA 1
ATOM 718 C C . ARG A 1 101 ? 1.411 9.340 -5.702 1.0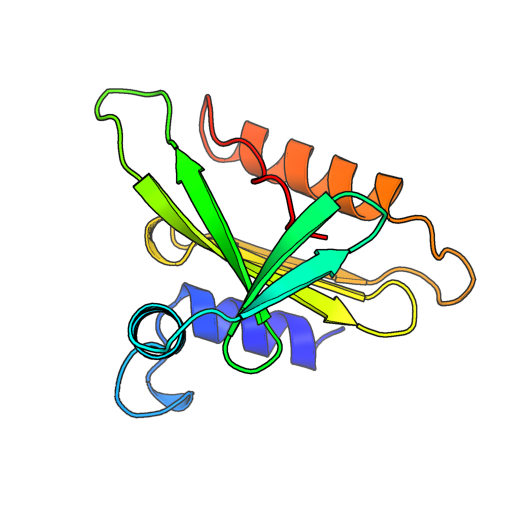0 85.06 101 ARG A C 1
ATOM 720 O O . ARG A 1 101 ? 0.444 9.214 -4.965 1.00 85.06 101 ARG A O 1
ATOM 727 N N . ARG A 1 102 ? 1.398 10.144 -6.772 1.00 86.56 102 ARG A N 1
ATOM 728 C CA . ARG A 1 102 ? 0.250 11.002 -7.121 1.00 86.56 102 ARG A CA 1
ATOM 729 C C . ARG A 1 102 ? -1.022 10.208 -7.399 1.00 86.56 102 ARG A C 1
ATOM 731 O O . ARG A 1 102 ? -2.096 10.611 -6.974 1.00 86.56 102 ARG A O 1
ATOM 738 N N . LEU A 1 103 ? -0.913 9.085 -8.110 1.00 86.69 103 LEU A N 1
ATOM 739 C CA . LEU A 1 103 ? -2.057 8.199 -8.342 1.00 86.69 103 LEU A CA 1
ATOM 740 C C . LEU A 1 103 ? -2.602 7.646 -7.026 1.00 86.69 103 LEU A C 1
ATOM 742 O O . LEU A 1 103 ? -3.813 7.566 -6.853 1.00 86.69 103 LEU A O 1
ATOM 746 N N . LEU A 1 104 ? -1.718 7.283 -6.099 1.00 87.69 104 LEU A N 1
ATOM 747 C CA . LEU A 1 104 ? -2.133 6.769 -4.806 1.00 87.69 104 LEU A CA 1
ATOM 748 C C . LEU A 1 104 ? -2.772 7.851 -3.927 1.00 87.69 104 LEU A C 1
ATOM 750 O O . LEU A 1 104 ? -3.796 7.592 -3.306 1.00 87.69 104 LEU A O 1
ATOM 754 N N . GLU A 1 105 ? -2.209 9.059 -3.919 1.00 89.00 105 GLU A N 1
ATOM 755 C CA . GLU A 1 105 ? -2.793 10.228 -3.252 1.00 89.00 105 GLU A CA 1
ATOM 756 C C . GLU A 1 105 ? -4.200 10.522 -3.793 1.00 89.00 105 GLU A C 1
ATOM 758 O O . GLU A 1 105 ? -5.122 10.676 -2.998 1.00 89.00 105 GLU A O 1
ATOM 763 N N . LEU A 1 106 ? -4.396 10.488 -5.119 1.00 88.56 106 LEU A N 1
ATOM 764 C CA . LEU A 1 106 ? -5.715 10.646 -5.745 1.00 88.56 106 LEU A CA 1
ATOM 765 C C . LEU A 1 106 ? -6.714 9.577 -5.281 1.00 88.56 106 LEU A C 1
ATOM 767 O O . LEU A 1 106 ? -7.844 9.910 -4.924 1.00 88.56 106 LEU A O 1
ATOM 771 N N . VAL A 1 107 ? -6.302 8.304 -5.250 1.00 88.00 107 VAL A N 1
ATOM 772 C CA . VAL A 1 107 ? -7.165 7.209 -4.777 1.00 88.00 107 VAL A CA 1
ATOM 773 C C . VAL A 1 107 ? -7.556 7.417 -3.314 1.00 88.00 107 VAL A C 1
ATOM 775 O O . VAL A 1 107 ? -8.737 7.316 -2.993 1.00 88.00 107 VAL A O 1
ATOM 778 N N . LEU A 1 108 ? -6.601 7.758 -2.445 1.00 86.69 108 LEU A N 1
ATOM 779 C CA . LEU A 1 108 ? -6.864 8.014 -1.026 1.00 86.69 108 LEU A CA 1
ATOM 780 C C . LEU A 1 108 ? -7.832 9.183 -0.830 1.00 86.69 108 LEU A C 1
ATOM 782 O O . LEU A 1 108 ? -8.801 9.034 -0.093 1.00 86.69 108 LEU A O 1
ATOM 786 N N . THR A 1 109 ? -7.635 10.293 -1.549 1.00 85.00 109 THR A N 1
ATOM 787 C CA . THR A 1 109 ? -8.550 11.443 -1.480 1.00 85.00 109 THR A CA 1
ATOM 788 C C . THR A 1 109 ? -9.949 11.141 -2.010 1.00 85.00 109 THR A C 1
ATOM 790 O O . THR A 1 109 ? -10.906 11.758 -1.569 1.00 85.00 109 THR A O 1
ATOM 793 N N . SER A 1 110 ? -10.086 10.202 -2.952 1.00 83.12 110 SER A N 1
ATOM 794 C CA . SER A 1 110 ? -11.397 9.800 -3.480 1.00 83.12 110 SER A CA 1
ATOM 795 C C . SER A 1 110 ? -12.128 8.785 -2.602 1.00 83.12 110 SER A C 1
ATOM 797 O O . SER A 1 110 ? -13.332 8.603 -2.761 1.00 83.12 110 SER A O 1
ATOM 799 N N . PHE A 1 111 ? -11.396 8.086 -1.731 1.00 77.25 111 PHE A N 1
ATOM 800 C CA . PHE A 1 111 ? -11.951 7.035 -0.889 1.00 77.25 111 PHE A CA 1
ATOM 801 C C . PHE A 1 111 ? -12.556 7.607 0.394 1.00 77.25 111 PHE A C 1
ATOM 803 O O . PHE A 1 111 ? -13.611 7.139 0.811 1.00 77.25 111 PHE A O 1
ATOM 810 N N . ASP A 1 112 ? -11.916 8.616 0.994 1.00 71.81 112 ASP A N 1
ATOM 811 C CA . ASP A 1 112 ? -12.471 9.344 2.136 1.00 71.81 112 ASP A CA 1
ATOM 812 C C . ASP A 1 112 ? -11.799 10.713 2.310 1.00 71.81 112 ASP A C 1
ATOM 814 O O . ASP A 1 112 ? -10.594 10.870 2.058 1.00 71.81 112 ASP A O 1
ATOM 818 N N . ASP A 1 113 ? -12.567 11.697 2.776 1.00 65.19 113 ASP A N 1
ATOM 819 C CA . ASP A 1 113 ? -12.086 13.061 2.980 1.00 65.19 113 ASP A CA 1
ATOM 820 C C . ASP A 1 113 ? -11.061 13.073 4.128 1.00 65.19 113 ASP A C 1
ATOM 822 O O . ASP A 1 113 ? -11.382 13.066 5.317 1.00 65.19 113 ASP A O 1
ATOM 826 N N . GLY A 1 114 ? -9.777 13.087 3.765 1.00 68.25 114 GLY A N 1
ATOM 827 C CA . GLY A 1 114 ? -8.672 13.289 4.703 1.00 68.25 114 GLY A CA 1
ATOM 828 C C . GLY A 1 114 ? -7.739 12.103 4.919 1.00 68.25 114 GLY A C 1
ATOM 829 O O . GLY A 1 114 ? -6.899 12.179 5.816 1.00 68.25 114 GLY A O 1
ATOM 830 N N . MET A 1 115 ? -7.818 11.032 4.120 1.00 79.62 115 MET A N 1
ATOM 831 C CA . MET A 1 115 ? -6.729 10.052 4.094 1.00 79.62 115 MET A CA 1
ATOM 832 C C . MET A 1 115 ? -5.520 10.613 3.340 1.00 79.62 115 MET A C 1
ATOM 834 O O . MET A 1 115 ? -5.580 10.899 2.145 1.00 79.62 115 MET A O 1
ATOM 838 N N . HIS A 1 116 ? -4.391 10.727 4.037 1.00 82.81 116 HIS A N 1
ATOM 839 C CA . HIS A 1 116 ? -3.123 11.159 3.453 1.00 82.81 116 HIS A CA 1
ATOM 840 C C . HIS A 1 116 ? -2.121 10.012 3.412 1.00 82.81 116 HIS A C 1
ATOM 842 O O . HIS A 1 116 ? -2.039 9.214 4.347 1.00 82.81 116 HIS A O 1
ATOM 848 N N . LEU A 1 117 ? -1.339 9.948 2.333 1.00 84.25 117 LEU A N 1
ATOM 849 C CA . LEU A 1 117 ? -0.273 8.964 2.216 1.00 84.25 117 LEU A CA 1
ATOM 850 C C . LEU A 1 117 ? 0.801 9.224 3.292 1.00 84.25 117 LEU A C 1
ATOM 852 O O . LEU A 1 117 ? 1.268 10.362 3.393 1.00 84.25 117 LEU A O 1
ATOM 856 N N . PRO A 1 118 ? 1.223 8.210 4.072 1.00 81.69 118 PRO A N 1
ATOM 857 C CA . PRO A 1 118 ? 2.259 8.389 5.081 1.00 81.69 118 PRO A CA 1
ATOM 858 C C . PRO A 1 118 ? 3.601 8.755 4.445 1.00 81.69 118 PRO A C 1
ATOM 860 O O . PRO A 1 118 ? 3.926 8.316 3.338 1.00 81.69 118 PRO A O 1
ATOM 863 N N . GLU A 1 119 ? 4.415 9.510 5.177 1.00 79.88 119 GLU A N 1
ATOM 864 C CA . GLU A 1 119 ? 5.838 9.641 4.858 1.00 79.88 119 GLU A CA 1
ATOM 865 C C . GLU A 1 119 ? 6.521 8.265 4.925 1.00 79.88 119 GLU A C 1
ATOM 867 O O . GLU A 1 119 ? 6.139 7.411 5.728 1.00 79.88 119 GLU A O 1
ATOM 872 N N . GLY A 1 120 ? 7.493 8.021 4.042 1.00 76.19 120 GLY A N 1
ATOM 873 C CA . GLY A 1 120 ? 8.222 6.748 4.010 1.00 76.19 120 GLY A CA 1
ATOM 874 C C . GLY A 1 120 ? 7.511 5.583 3.312 1.00 76.19 120 GLY A C 1
ATOM 875 O O . GLY A 1 120 ? 8.104 4.513 3.159 1.00 76.19 120 GLY A O 1
ATOM 876 N N . ILE A 1 121 ? 6.275 5.771 2.836 1.00 80.81 121 ILE A N 1
ATOM 877 C CA . ILE A 1 121 ? 5.626 4.846 1.900 1.00 80.81 121 ILE A CA 1
ATOM 878 C C . ILE A 1 121 ? 5.851 5.339 0.458 1.00 80.81 121 ILE A C 1
ATOM 880 O O . ILE A 1 121 ?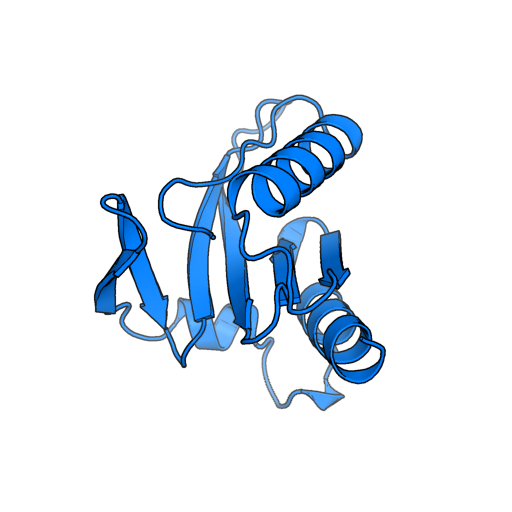 5.388 6.424 0.101 1.00 80.81 121 ILE A O 1
ATOM 884 N N . LEU A 1 122 ? 6.485 4.472 -0.356 1.00 75.25 122 LEU A N 1
ATOM 885 C CA . LEU A 1 122 ? 6.835 4.611 -1.791 1.00 75.25 122 LEU A CA 1
ATOM 886 C C . LEU A 1 122 ? 7.919 5.624 -2.187 1.00 75.25 122 LEU A C 1
ATOM 888 O O . LEU A 1 122 ? 7.700 6.844 -2.048 1.00 75.25 122 LEU A O 1
#

Secondary structure (DSSP, 8-state):
-HHHHHHHHHHHTT-GGG-SS-HHHHHHHSPPEEEEETTEEEEEETTEEEEEEEP-SSS--EEEEEEEEETTTEEEEEEGGGTEEEEEE--TT---HHHHHHHHHHHHHHHSTT--PPTT--